Protein AF-A0A745E510-F1 (afdb_monomer)

Foldseek 3Di:
DQPQLCLCVVLLVDLCLLPPDPVNVVSLVVSLVVSCVSVDLDQQALVVQLVSQCVSCPPSDDPVSSNVSSSVSSVVSRVVSVVVNVVD

Mean predicted aligned error: 3.34 Å

Sequence (88 aa):
MISGLHHFDSWLSRSTWYTLHPDEEKLFYLALKKIIAENPGVLIHEQYVRYYILNKKVSTLADDTLKQAAKKYGKLAEDISDYVLNTQ

Radius of gyration: 12.34 Å; Cα contacts (8 Å, |Δi|>4): 80; chains: 1; bounding box: 30×22×31 Å

Secondary structure (DSSP, 8-state):
--S-GGGGHHHHTSTTTTS--HHHHHHHHHHHHHHHHHSTT----HHHHHHHHHHHSTTSS-HHHHHHHHHHHHHHHHHHHHHHHH--

Solvent-accessible surface area (backbone atoms only — not comparable to full-atom values): 4972 Å² total; per-residue (Å²): 132,86,58,57,68,70,50,43,50,69,40,60,68,42,93,59,46,78,49,92,48,70,70,38,53,51,42,47,50,58,22,48,53,54,25,48,69,68,35,74,97,53,76,46,53,30,65,63,49,20,52,49,44,52,69,75,46,65,88,75,54,60,67,67,61,46,53,51,42,22,51,52,56,7,46,52,46,22,57,52,35,46,52,55,64,74,72,109

Structure (mmCIF, N/CA/C/O backbone):
data_AF-A0A745E510-F1
#
_entry.id   AF-A0A745E510-F1
#
loop_
_atom_site.group_PDB
_atom_site.id
_atom_site.type_symbol
_atom_site.label_atom_id
_atom_site.label_alt_id
_atom_site.label_comp_id
_atom_site.label_asym_id
_atom_site.label_entity_id
_atom_site.label_seq_id
_atom_site.pdbx_PDB_ins_code
_atom_site.Cartn_x
_atom_site.Cartn_y
_atom_site.Cartn_z
_atom_site.occupancy
_atom_site.B_iso_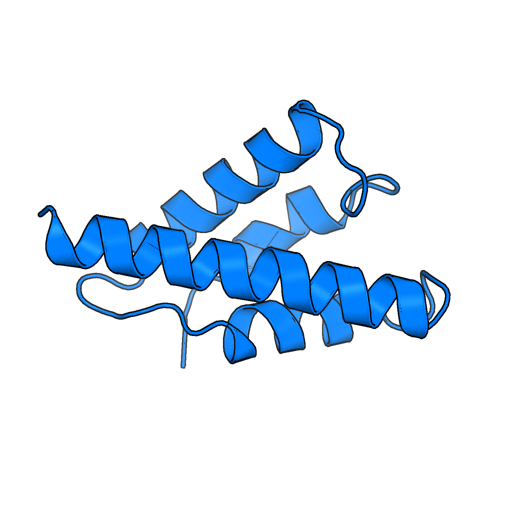or_equiv
_atom_site.auth_seq_id
_atom_site.auth_comp_id
_atom_site.auth_asym_id
_atom_site.auth_atom_id
_atom_site.pdbx_PDB_model_num
ATOM 1 N N . MET A 1 1 ? 0.284 -9.932 11.933 1.00 67.44 1 MET A N 1
ATOM 2 C CA . MET A 1 1 ? 0.440 -10.056 10.467 1.00 67.44 1 MET A CA 1
ATOM 3 C C . MET A 1 1 ? -0.707 -9.270 9.855 1.00 67.44 1 MET A C 1
ATOM 5 O O . MET A 1 1 ? -1.829 -9.513 10.271 1.00 67.44 1 MET A O 1
ATOM 9 N N . ILE A 1 2 ? -0.436 -8.282 8.998 1.00 89.81 2 ILE A N 1
ATOM 10 C CA . ILE A 1 2 ? -1.495 -7.476 8.367 1.00 89.81 2 ILE A CA 1
ATOM 11 C C . ILE A 1 2 ? -2.162 -8.309 7.273 1.00 89.81 2 ILE A C 1
ATOM 13 O O . ILE A 1 2 ? -1.478 -8.829 6.387 1.00 89.81 2 ILE A O 1
ATOM 17 N N . SER A 1 3 ? -3.482 -8.436 7.344 1.00 91.06 3 SER A N 1
ATOM 18 C CA . SER A 1 3 ? -4.289 -9.090 6.312 1.00 91.06 3 SER A CA 1
ATOM 19 C C . SER A 1 3 ? -4.578 -8.118 5.168 1.00 91.06 3 SER A C 1
ATOM 21 O O . SER A 1 3 ? -4.512 -6.904 5.347 1.00 91.06 3 SER A O 1
ATOM 23 N N . GLY A 1 4 ? -4.883 -8.632 3.977 1.00 94.25 4 GLY A N 1
ATOM 24 C CA . GLY A 1 4 ? -5.398 -7.785 2.896 1.00 94.25 4 GLY A CA 1
ATOM 25 C C . GLY A 1 4 ? -4.358 -7.065 2.032 1.00 94.25 4 GLY A C 1
ATOM 26 O O . GLY A 1 4 ? -4.743 -6.375 1.096 1.00 94.25 4 GLY A O 1
ATOM 27 N N . LEU A 1 5 ? -3.046 -7.240 2.251 1.00 96.19 5 LEU A N 1
ATOM 28 C CA . LEU A 1 5 ? -2.014 -6.554 1.440 1.00 96.19 5 LEU A CA 1
ATOM 29 C C . LEU A 1 5 ? -2.146 -6.809 -0.079 1.00 96.19 5 LEU A C 1
ATOM 31 O O . LEU A 1 5 ? -1.740 -5.971 -0.881 1.00 96.19 5 LEU A O 1
ATOM 35 N N . HIS A 1 6 ? -2.789 -7.911 -0.477 1.00 96.12 6 HIS A N 1
ATOM 36 C CA . HIS A 1 6 ? -3.144 -8.216 -1.867 1.00 96.12 6 HIS A CA 1
ATOM 37 C C . HIS A 1 6 ? -4.058 -7.177 -2.535 1.00 96.12 6 HIS A C 1
ATOM 39 O O . HIS A 1 6 ? -4.062 -7.087 -3.760 1.00 96.12 6 HIS A O 1
ATOM 45 N N . HIS A 1 7 ? -4.767 -6.326 -1.783 1.00 97.25 7 HIS A N 1
ATOM 46 C CA . HIS A 1 7 ? -5.509 -5.194 -2.356 1.00 97.25 7 HIS A CA 1
ATOM 47 C C . HIS A 1 7 ? -4.601 -4.213 -3.103 1.00 97.25 7 HIS A C 1
ATOM 49 O O . HIS A 1 7 ? -5.061 -3.543 -4.028 1.00 97.25 7 HIS A O 1
ATOM 55 N N . PHE A 1 8 ? -3.306 -4.166 -2.772 1.00 97.00 8 PHE A N 1
ATOM 56 C CA . PHE A 1 8 ? -2.330 -3.388 -3.530 1.00 97.00 8 PHE A CA 1
ATOM 57 C C . PHE A 1 8 ? -1.988 -3.991 -4.895 1.00 97.00 8 PHE A C 1
ATOM 59 O O . PHE A 1 8 ? -1.443 -3.270 -5.723 1.00 97.00 8 PHE A O 1
ATOM 66 N N . ASP A 1 9 ? -2.316 -5.254 -5.187 1.00 95.44 9 ASP A N 1
ATOM 67 C CA . ASP A 1 9 ? -1.885 -5.919 -6.426 1.00 95.44 9 ASP A CA 1
ATOM 68 C C . ASP A 1 9 ? -2.412 -5.220 -7.684 1.00 95.44 9 ASP A C 1
ATOM 70 O O . ASP A 1 9 ? -1.687 -5.105 -8.670 1.00 95.44 9 ASP A O 1
ATOM 74 N N . SER A 1 10 ? -3.637 -4.685 -7.649 1.00 92.44 10 SER A N 1
ATOM 75 C CA . SER A 1 10 ? -4.199 -3.940 -8.786 1.00 92.44 10 SER A CA 1
ATOM 76 C C . SER A 1 10 ? -3.459 -2.626 -9.039 1.00 92.44 10 SER A C 1
ATOM 78 O O . SER A 1 10 ? -3.127 -2.319 -10.182 1.00 92.44 10 SER A O 1
ATOM 80 N N . TRP A 1 11 ? -3.149 -1.872 -7.983 1.00 95.19 11 TRP A N 1
ATOM 81 C CA . TRP A 1 11 ? -2.342 -0.654 -8.084 1.00 95.19 11 TRP A CA 1
ATOM 82 C C . TRP A 1 11 ? -0.918 -0.979 -8.543 1.00 95.19 11 TRP A C 1
ATOM 84 O O . TRP A 1 11 ? -0.435 -0.418 -9.522 1.00 95.19 11 TRP A O 1
ATOM 94 N N . LEU A 1 12 ? -0.287 -1.971 -7.913 1.00 94.81 12 LEU A N 1
ATOM 95 C CA . LEU A 1 12 ? 1.049 -2.425 -8.265 1.00 94.81 12 LEU A CA 1
ATOM 96 C C . LEU A 1 12 ? 1.106 -2.972 -9.689 1.00 94.81 12 LEU A C 1
ATOM 98 O O . LEU A 1 12 ? 2.134 -2.821 -10.321 1.00 94.81 12 LEU A O 1
ATOM 102 N N . SER A 1 13 ? 0.055 -3.563 -10.256 1.00 92.88 13 SER A N 1
ATOM 103 C CA . SER A 1 13 ? 0.097 -4.076 -11.636 1.00 92.88 13 SER A CA 1
ATOM 104 C C . SER A 1 13 ? 0.402 -3.003 -12.694 1.00 92.88 13 SER A C 1
ATOM 106 O O . SER A 1 13 ? 0.913 -3.327 -13.766 1.00 92.88 13 SER A O 1
ATOM 108 N N . ARG A 1 14 ? 0.157 -1.724 -12.386 1.00 90.88 14 ARG A N 1
ATOM 109 C CA . ARG A 1 14 ? 0.397 -0.599 -13.295 1.00 90.88 14 ARG A CA 1
ATOM 110 C C . ARG A 1 14 ? 1.892 -0.338 -13.438 1.00 90.88 14 ARG A C 1
ATOM 112 O O . ARG A 1 14 ? 2.630 -0.381 -12.461 1.00 90.88 14 ARG A O 1
ATOM 119 N N . SER A 1 15 ? 2.362 -0.024 -14.643 1.00 89.56 15 SER A N 1
ATOM 120 C CA . SER A 1 15 ? 3.773 0.327 -14.875 1.00 89.56 15 SER A CA 1
ATOM 121 C C . SER A 1 15 ? 4.165 1.648 -14.211 1.00 89.56 15 SER A C 1
ATOM 123 O O . SER A 1 15 ? 5.327 1.843 -13.888 1.00 89.56 15 SER A O 1
ATOM 125 N N . THR A 1 16 ? 3.197 2.526 -13.954 1.00 90.94 16 THR A N 1
ATOM 126 C CA . THR A 1 16 ? 3.374 3.872 -13.398 1.00 90.94 16 THR A CA 1
ATOM 127 C C . THR A 1 16 ? 3.077 3.972 -11.902 1.00 90.94 16 THR A C 1
ATOM 129 O O . THR A 1 16 ? 3.091 5.074 -11.367 1.00 90.94 16 THR A O 1
ATOM 132 N N . TRP A 1 17 ? 2.861 2.859 -11.194 1.00 92.94 17 TRP A N 1
ATOM 133 C CA . TRP A 1 17 ? 2.455 2.827 -9.775 1.00 92.94 17 TRP A CA 1
ATOM 134 C C . TRP A 1 17 ? 3.329 3.681 -8.830 1.00 92.94 17 TRP A C 1
ATOM 136 O O . TRP A 1 17 ? 2.851 4.226 -7.836 1.00 92.94 17 TRP A O 1
ATOM 146 N N . TYR A 1 18 ? 4.622 3.804 -9.143 1.00 90.06 18 TYR A N 1
ATOM 147 C CA . TYR A 1 18 ? 5.616 4.532 -8.349 1.00 90.06 18 TYR A CA 1
ATOM 148 C C . TYR A 1 18 ? 5.713 6.025 -8.699 1.00 90.06 18 TYR A C 1
ATOM 150 O O . TYR A 1 18 ? 6.462 6.762 -8.057 1.00 90.06 18 TYR A O 1
ATOM 158 N N . THR A 1 19 ? 4.990 6.473 -9.724 1.00 86.94 19 THR A N 1
ATOM 159 C CA . THR A 1 19 ? 4.965 7.873 -10.159 1.00 86.94 19 THR A CA 1
ATOM 160 C C . THR A 1 19 ? 4.026 8.708 -9.285 1.00 86.94 19 THR A C 1
ATOM 162 O O . THR A 1 19 ? 3.218 8.178 -8.527 1.00 86.94 19 THR A O 1
ATOM 165 N N . LEU A 1 20 ? 4.127 10.034 -9.400 1.00 77.94 20 LEU A N 1
ATOM 166 C CA . LEU A 1 20 ? 3.273 11.002 -8.698 1.00 77.94 20 LEU A CA 1
ATOM 167 C C . LEU A 1 20 ? 1.972 11.310 -9.460 1.00 77.94 20 LEU A C 1
ATOM 169 O O . LEU A 1 20 ? 1.397 12.385 -9.303 1.00 77.94 20 LEU A O 1
ATOM 173 N N . HIS A 1 21 ? 1.518 10.408 -10.333 1.00 84.25 21 HIS A N 1
ATOM 174 C CA . HIS A 1 21 ? 0.269 10.623 -11.051 1.00 84.25 21 HIS A CA 1
ATOM 175 C C . HIS A 1 21 ? -0.929 10.513 -10.087 1.00 84.25 21 HIS A C 1
ATOM 177 O O . HIS A 1 21 ? -1.035 9.510 -9.378 1.00 84.25 21 HIS A O 1
ATOM 183 N N . PRO A 1 22 ? -1.869 11.483 -10.086 1.00 86.81 22 PRO A N 1
ATOM 184 C CA . PRO A 1 22 ? -3.024 11.476 -9.178 1.00 86.81 22 PRO A CA 1
ATOM 185 C C . PRO A 1 22 ? -3.864 10.191 -9.231 1.00 86.81 22 PRO A C 1
ATOM 187 O O . PRO A 1 22 ? -4.399 9.747 -8.215 1.00 86.81 22 PRO A O 1
ATOM 190 N N . ASP A 1 23 ? -3.949 9.558 -10.403 1.00 89.19 23 ASP A N 1
ATOM 191 C CA . ASP A 1 23 ? -4.663 8.290 -10.579 1.00 89.19 23 ASP A CA 1
ATOM 192 C C . ASP A 1 23 ? -4.013 7.130 -9.811 1.00 89.19 23 ASP A C 1
ATOM 194 O O . ASP A 1 23 ? -4.714 6.247 -9.314 1.00 89.19 23 ASP A O 1
ATOM 198 N N . GLU A 1 24 ? -2.684 7.129 -9.692 1.00 89.50 24 GLU A N 1
ATOM 199 C CA . GLU A 1 24 ? -1.940 6.107 -8.950 1.00 89.50 24 GLU A CA 1
ATOM 200 C C . GLU A 1 24 ? -2.147 6.275 -7.449 1.00 89.50 24 GLU A C 1
ATOM 202 O O . GLU A 1 24 ? -2.431 5.300 -6.753 1.00 89.50 24 GLU A O 1
ATOM 207 N N . GLU A 1 25 ? -2.091 7.515 -6.957 1.00 90.25 25 GLU A N 1
ATOM 208 C CA . GLU A 1 25 ? -2.361 7.813 -5.550 1.00 90.25 25 GLU A CA 1
ATOM 209 C C . GLU A 1 25 ? -3.793 7.427 -5.171 1.00 90.25 25 GLU A C 1
ATOM 211 O O . GLU A 1 25 ? -4.013 6.777 -4.149 1.00 90.25 25 GLU A O 1
ATOM 216 N N . LYS A 1 26 ? -4.773 7.718 -6.035 1.00 93.12 26 LYS A N 1
ATOM 217 C CA . LYS A 1 26 ? -6.163 7.299 -5.823 1.00 93.12 26 LYS A CA 1
ATOM 218 C C . LYS A 1 26 ? -6.292 5.780 -5.684 1.00 93.12 26 LYS A C 1
ATOM 220 O O . LYS A 1 26 ? -7.007 5.311 -4.798 1.00 93.12 26 LYS A O 1
ATOM 225 N N . LEU A 1 27 ? -5.627 5.005 -6.541 1.00 95.00 27 LEU A N 1
ATOM 226 C CA . LEU A 1 27 ? -5.663 3.541 -6.469 1.00 95.00 27 LEU A CA 1
ATOM 227 C C . LEU A 1 27 ? -4.982 3.008 -5.208 1.00 95.00 27 LEU A C 1
ATOM 229 O O . LEU A 1 27 ? -5.525 2.106 -4.567 1.00 95.00 27 LEU A O 1
ATOM 233 N N . PHE A 1 28 ? -3.852 3.598 -4.823 1.00 95.94 28 PHE A N 1
ATOM 234 C CA . PHE A 1 28 ? -3.193 3.304 -3.556 1.00 95.94 28 PHE A CA 1
ATOM 235 C C . PHE A 1 28 ? -4.134 3.543 -2.364 1.00 95.94 28 PHE A C 1
ATOM 237 O O . PHE A 1 28 ? -4.325 2.640 -1.551 1.00 95.94 28 PHE A O 1
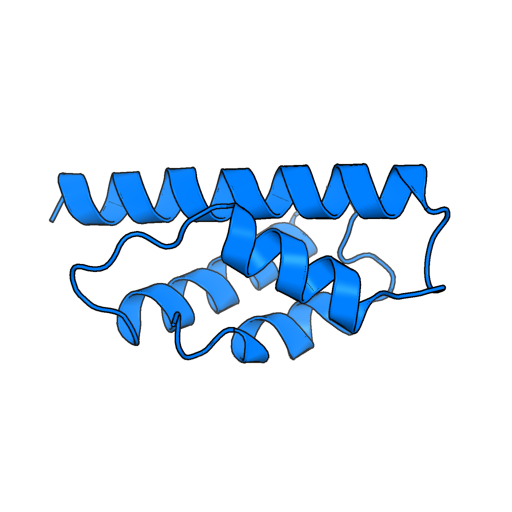ATOM 244 N N . TYR A 1 29 ? -4.794 4.705 -2.286 1.00 95.31 29 TYR A N 1
ATOM 245 C CA . TYR A 1 29 ? -5.714 5.023 -1.185 1.00 95.31 29 TYR A CA 1
ATOM 246 C C . TYR A 1 29 ? -6.931 4.096 -1.140 1.00 95.31 29 TYR A C 1
ATOM 248 O O . TYR A 1 29 ? -7.352 3.678 -0.062 1.00 95.31 29 TYR A O 1
ATOM 256 N N . LEU A 1 30 ? -7.493 3.736 -2.298 1.00 96.38 30 LEU A N 1
ATOM 257 C CA . LEU A 1 30 ? -8.607 2.787 -2.367 1.00 96.38 30 LEU A CA 1
ATOM 258 C C . LEU A 1 30 ? -8.204 1.397 -1.862 1.00 96.38 30 LEU A C 1
ATOM 260 O O . LEU A 1 30 ? -8.991 0.758 -1.163 1.00 96.38 30 LEU A O 1
ATOM 264 N N . ALA A 1 31 ? -6.995 0.937 -2.190 1.00 97.25 31 ALA A N 1
ATOM 265 C CA . ALA A 1 31 ? -6.454 -0.313 -1.669 1.00 97.25 31 ALA A CA 1
ATOM 266 C C . ALA A 1 31 ? -6.213 -0.230 -0.155 1.00 97.25 31 ALA A C 1
ATOM 268 O O . ALA A 1 31 ? -6.681 -1.091 0.589 1.00 97.25 31 ALA A O 1
ATOM 269 N N . LEU A 1 32 ? -5.566 0.842 0.313 1.00 97.00 32 LEU A N 1
ATOM 270 C CA . LEU A 1 32 ? -5.274 1.055 1.729 1.00 97.00 32 LEU A CA 1
ATOM 271 C C . LEU A 1 32 ? -6.547 1.103 2.580 1.00 97.00 32 LEU A C 1
ATOM 273 O O . LEU A 1 32 ? -6.601 0.478 3.634 1.00 97.00 32 LEU A O 1
ATOM 277 N N . LYS A 1 33 ? -7.604 1.764 2.098 1.00 96.31 33 LYS A N 1
ATOM 278 C CA . LYS A 1 33 ? -8.903 1.802 2.782 1.00 96.31 33 LYS A CA 1
ATOM 279 C C . LYS A 1 33 ? -9.467 0.400 3.039 1.00 96.31 33 LYS A C 1
ATOM 281 O O . LYS A 1 33 ? -10.016 0.1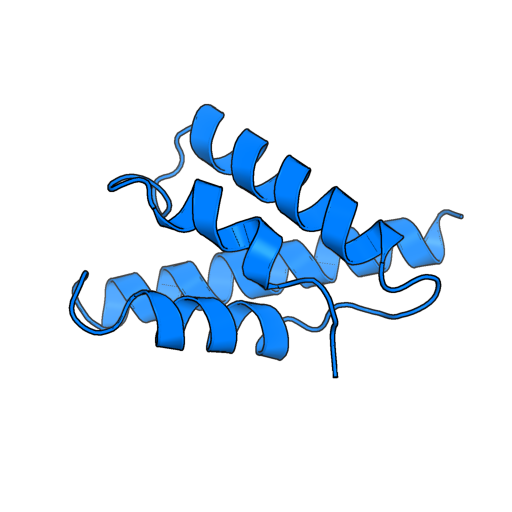60 4.110 1.00 96.31 33 LYS A O 1
ATOM 286 N N . LYS A 1 34 ? -9.335 -0.523 2.079 1.00 97.19 34 LYS A N 1
ATOM 287 C CA . LYS A 1 34 ? -9.772 -1.920 2.253 1.00 97.19 34 LYS A CA 1
ATOM 288 C C . LYS A 1 34 ? -8.921 -2.646 3.289 1.00 97.19 34 LYS A C 1
ATOM 290 O O . LYS A 1 34 ? -9.467 -3.337 4.136 1.00 97.19 34 LYS A O 1
ATOM 295 N N . ILE A 1 35 ? -7.606 -2.430 3.263 1.00 96.94 35 ILE A N 1
ATOM 296 C CA . ILE A 1 35 ? -6.680 -3.020 4.239 1.00 96.94 35 ILE A CA 1
ATOM 297 C C . ILE A 1 35 ? -7.018 -2.536 5.653 1.00 96.94 35 ILE A C 1
ATOM 299 O O . ILE A 1 35 ? -7.122 -3.356 6.556 1.00 96.94 35 ILE A O 1
ATOM 303 N N . ILE A 1 36 ? -7.259 -1.237 5.851 1.00 95.62 36 ILE A N 1
ATOM 304 C CA . ILE A 1 36 ? -7.671 -0.693 7.156 1.00 95.62 36 ILE A CA 1
ATOM 305 C C . ILE A 1 36 ? -8.988 -1.331 7.618 1.00 95.62 36 I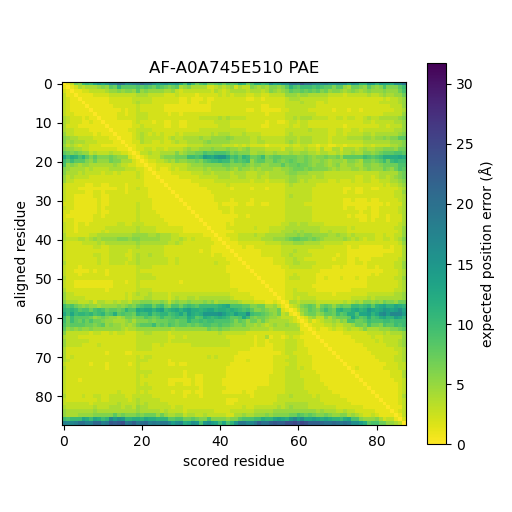LE A C 1
ATOM 307 O O . ILE A 1 36 ? -9.093 -1.763 8.762 1.00 95.62 36 ILE A O 1
ATOM 311 N N . ALA A 1 37 ? -9.977 -1.450 6.727 1.00 95.00 37 ALA A N 1
ATOM 312 C CA . ALA A 1 37 ? -11.260 -2.072 7.058 1.00 95.00 37 ALA A CA 1
ATOM 313 C C . ALA A 1 37 ? -11.133 -3.557 7.459 1.00 95.00 37 ALA A C 1
ATOM 315 O O . ALA A 1 37 ? -11.904 -4.034 8.286 1.00 95.00 37 ALA A O 1
ATOM 316 N N . GLU A 1 38 ? -10.159 -4.280 6.902 1.00 96.06 38 GLU A N 1
ATOM 317 C CA . GLU A 1 38 ? -9.867 -5.680 7.243 1.00 96.06 38 GLU A CA 1
ATOM 318 C C . GLU A 1 38 ? -9.010 -5.849 8.507 1.00 96.06 38 GLU A C 1
ATOM 320 O O . GLU A 1 38 ? -8.898 -6.959 9.025 1.00 96.06 38 GLU A O 1
ATOM 325 N N . ASN A 1 39 ? -8.407 -4.772 9.016 1.00 95.12 39 ASN A N 1
ATOM 326 C CA . ASN A 1 39 ? -7.558 -4.785 10.208 1.00 95.12 39 ASN A CA 1
ATOM 327 C C . ASN A 1 39 ? -8.045 -3.720 11.219 1.00 95.12 39 ASN A C 1
ATOM 329 O O . ASN A 1 39 ? -7.320 -2.765 11.509 1.00 95.12 39 ASN A O 1
ATOM 333 N N . PRO A 1 40 ? -9.278 -3.844 11.749 1.00 92.94 40 PRO A N 1
ATOM 334 C CA . PRO A 1 40 ? -9.865 -2.829 12.620 1.00 92.94 40 PRO A CA 1
ATOM 335 C C . PRO A 1 40 ? -9.058 -2.663 13.912 1.00 92.94 40 PRO A C 1
ATOM 337 O O . PRO A 1 40 ? -8.700 -3.647 14.559 1.00 92.94 40 PRO A O 1
ATOM 340 N N . GLY A 1 41 ? -8.785 -1.413 14.298 1.00 92.25 41 GLY A N 1
ATOM 341 C CA . GLY A 1 41 ? -8.034 -1.095 15.518 1.00 92.25 41 GLY A CA 1
ATOM 342 C C . GLY A 1 41 ? -6.538 -1.435 15.461 1.00 92.25 41 GLY A C 1
ATOM 343 O O . GLY A 1 41 ? -5.870 -1.403 16.491 1.00 92.25 41 GLY A O 1
ATOM 344 N N . VAL A 1 42 ? -6.001 -1.783 14.286 1.00 94.38 42 VAL A N 1
ATOM 345 C CA . VAL A 1 42 ? -4.598 -2.180 14.111 1.00 94.38 42 VAL A CA 1
ATOM 346 C C . VAL A 1 42 ? -3.858 -1.154 13.258 1.00 94.38 42 VAL A C 1
ATOM 348 O O . VAL A 1 42 ? -4.289 -0.825 12.155 1.00 94.38 42 VAL A O 1
ATOM 351 N N . LEU A 1 43 ? -2.702 -0.697 13.744 1.00 95.31 43 LEU A N 1
ATOM 352 C CA . LEU A 1 43 ? -1.806 0.179 12.989 1.00 95.31 43 LEU A CA 1
ATOM 353 C C . LEU A 1 43 ? -1.101 -0.591 11.864 1.00 95.31 43 LEU A C 1
ATOM 355 O O . LEU A 1 43 ? -0.414 -1.593 12.095 1.00 95.31 43 LEU A O 1
ATOM 359 N N . ILE A 1 44 ? -1.237 -0.102 10.632 1.00 96.50 44 ILE A N 1
ATOM 360 C CA . ILE A 1 44 ? -0.527 -0.636 9.468 1.00 96.50 44 ILE A CA 1
ATOM 361 C C . ILE A 1 44 ? 0.877 -0.032 9.425 1.00 96.50 44 ILE A C 1
ATOM 363 O O . ILE A 1 44 ? 1.094 1.018 8.832 1.00 96.50 44 ILE A O 1
ATOM 367 N N . HIS A 1 45 ? 1.843 -0.719 10.031 1.00 96.50 45 HIS A N 1
ATOM 368 C CA . HIS A 1 45 ? 3.224 -0.239 10.042 1.00 96.50 45 HIS A CA 1
ATOM 369 C C . HIS A 1 45 ? 3.875 -0.165 8.650 1.00 96.50 45 HIS A C 1
ATOM 371 O O . HIS A 1 45 ? 3.682 -1.068 7.823 1.00 96.50 45 HIS A O 1
ATOM 377 N N . GLU A 1 46 ? 4.756 0.828 8.447 1.00 96.88 46 GLU A N 1
ATOM 378 C CA . GLU A 1 46 ? 5.515 1.081 7.208 1.00 96.88 46 GLU A CA 1
ATOM 379 C C . GLU A 1 46 ? 6.133 -0.210 6.672 1.00 96.88 46 GLU A C 1
ATOM 381 O O . GLU A 1 46 ? 6.040 -0.519 5.481 1.00 96.88 46 GLU A O 1
ATOM 386 N N . GLN A 1 47 ? 6.764 -0.975 7.566 1.00 96.69 47 GLN A N 1
ATOM 387 C CA . GLN A 1 47 ? 7.513 -2.176 7.221 1.00 96.69 47 GLN A CA 1
ATOM 388 C C . GLN A 1 47 ? 6.668 -3.203 6.457 1.00 96.69 47 GLN A C 1
ATOM 390 O O . GLN A 1 47 ? 7.170 -3.822 5.520 1.00 96.69 47 GLN A O 1
ATOM 395 N N . TYR A 1 48 ? 5.383 -3.360 6.793 1.00 96.19 48 TYR A N 1
ATOM 396 C CA . TYR A 1 48 ? 4.528 -4.359 6.152 1.00 96.19 48 TYR A CA 1
ATOM 397 C C . TYR A 1 48 ? 4.286 -4.020 4.685 1.00 96.19 48 TYR A C 1
ATOM 399 O O . TYR A 1 48 ? 4.449 -4.871 3.812 1.00 96.19 48 TYR A O 1
ATOM 407 N N . VAL A 1 49 ? 3.957 -2.761 4.409 1.00 96.25 49 VAL A N 1
ATOM 408 C CA . VAL A 1 49 ? 3.696 -2.276 3.052 1.00 96.25 49 VAL A CA 1
ATOM 409 C C . VAL A 1 49 ? 4.994 -2.194 2.256 1.00 96.25 49 VAL A C 1
ATOM 411 O O . VAL A 1 49 ? 5.049 -2.650 1.114 1.00 96.25 49 VAL A O 1
ATOM 414 N N . ARG A 1 50 ? 6.074 -1.701 2.871 1.00 96.19 50 ARG A N 1
ATOM 415 C CA . ARG A 1 50 ? 7.395 -1.631 2.243 1.00 96.19 50 ARG A CA 1
ATOM 416 C C . ARG A 1 50 ? 7.869 -3.007 1.782 1.00 96.19 50 ARG A C 1
ATOM 418 O O . ARG A 1 50 ? 8.218 -3.159 0.614 1.00 96.19 50 ARG A O 1
ATOM 425 N N . TYR A 1 51 ? 7.869 -4.014 2.658 1.00 95.69 51 TYR A N 1
ATOM 426 C CA . TYR A 1 51 ? 8.293 -5.366 2.282 1.00 95.69 51 TYR A CA 1
ATOM 427 C C . TYR A 1 51 ? 7.376 -5.987 1.230 1.00 95.69 51 TYR A C 1
ATOM 429 O O . TYR A 1 51 ? 7.862 -6.659 0.321 1.00 95.69 51 TYR A O 1
ATOM 437 N N . TYR A 1 52 ? 6.072 -5.718 1.299 1.00 96.38 52 TYR A N 1
ATOM 438 C CA . TYR A 1 52 ? 5.127 -6.191 0.293 1.00 96.38 52 TYR A CA 1
ATOM 439 C C . TYR A 1 52 ? 5.457 -5.665 -1.109 1.00 96.38 52 TYR A C 1
ATOM 441 O O . TYR A 1 52 ? 5.556 -6.445 -2.058 1.00 96.38 52 TYR A O 1
ATOM 449 N N . ILE A 1 53 ? 5.697 -4.356 -1.231 1.00 95.25 53 ILE A N 1
ATOM 450 C CA . ILE A 1 53 ? 6.082 -3.711 -2.492 1.00 95.25 53 ILE A CA 1
ATOM 451 C C . ILE A 1 53 ? 7.397 -4.294 -3.012 1.00 95.25 53 ILE A C 1
ATOM 453 O O 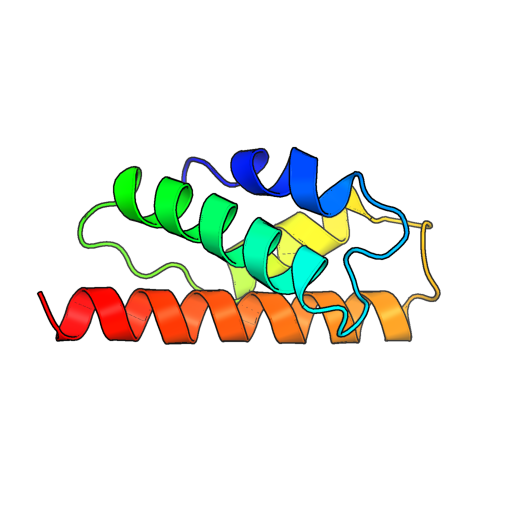. ILE A 1 53 ? 7.464 -4.698 -4.173 1.00 95.25 53 ILE A O 1
ATOM 457 N N . LEU A 1 54 ? 8.423 -4.376 -2.157 1.00 94.38 54 LEU A N 1
ATOM 458 C CA . LEU A 1 54 ? 9.731 -4.918 -2.535 1.00 94.38 54 LEU A CA 1
ATOM 459 C C . LEU A 1 54 ? 9.608 -6.344 -3.086 1.00 94.38 54 LEU A C 1
ATOM 461 O O . LEU A 1 54 ? 10.172 -6.627 -4.138 1.00 94.38 54 LEU A O 1
ATOM 465 N N . ASN A 1 55 ? 8.810 -7.202 -2.444 1.00 93.12 55 ASN A N 1
ATOM 466 C CA . ASN A 1 55 ? 8.600 -8.585 -2.877 1.00 93.12 55 ASN A CA 1
ATOM 467 C C . ASN A 1 55 ? 7.812 -8.692 -4.193 1.00 93.12 55 ASN A C 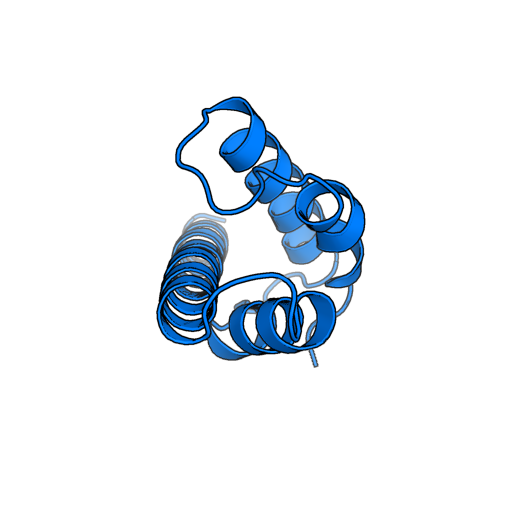1
ATOM 469 O O . ASN A 1 55 ? 8.086 -9.571 -5.005 1.00 93.12 55 ASN A O 1
ATOM 473 N N . LYS A 1 56 ? 6.836 -7.809 -4.432 1.00 93.25 56 LYS A N 1
ATOM 474 C CA . LYS A 1 56 ? 6.007 -7.824 -5.652 1.00 93.25 56 LYS A CA 1
ATOM 475 C C . LYS A 1 56 ? 6.685 -7.194 -6.866 1.00 93.25 56 LYS A C 1
ATOM 477 O O . LYS A 1 56 ? 6.263 -7.445 -7.993 1.00 93.25 56 LYS A O 1
ATOM 482 N N . LYS A 1 57 ? 7.691 -6.346 -6.648 1.00 89.38 57 LYS A N 1
ATOM 483 C CA . LYS A 1 57 ? 8.323 -5.519 -7.688 1.00 89.38 57 LYS A CA 1
ATOM 484 C C . LYS A 1 57 ? 9.805 -5.786 -7.894 1.00 89.38 57 LYS A C 1
ATOM 486 O O . LYS A 1 57 ? 10.466 -5.001 -8.579 1.00 89.38 57 LYS A O 1
ATOM 491 N N . VAL A 1 58 ? 10.303 -6.909 -7.379 1.00 80.19 58 VAL A N 1
ATOM 492 C CA . VAL A 1 58 ? 11.669 -7.384 -7.625 1.00 80.19 58 VAL A CA 1
ATOM 493 C C . VAL A 1 58 ? 11.994 -7.293 -9.120 1.00 80.19 58 VAL A C 1
ATOM 495 O O . VAL A 1 58 ? 11.201 -7.706 -9.963 1.00 80.19 58 VAL A O 1
ATOM 498 N N . SER A 1 59 ? 13.146 -6.700 -9.439 1.00 77.81 59 SER A N 1
ATOM 499 C CA . SER A 1 59 ? 13.683 -6.573 -10.804 1.00 77.81 59 SER A CA 1
ATOM 500 C C . SER A 1 59 ? 12.857 -5.744 -11.800 1.00 77.81 59 SER A C 1
ATOM 502 O O . SER A 1 59 ? 13.196 -5.717 -12.979 1.00 77.81 59 SER A O 1
ATOM 504 N N . THR A 1 60 ? 11.804 -5.042 -11.365 1.00 78.50 60 THR A N 1
ATOM 505 C CA . THR A 1 60 ? 10.989 -4.195 -12.266 1.00 78.50 60 THR A CA 1
ATOM 506 C C . THR A 1 60 ? 11.486 -2.755 -12.385 1.00 78.50 60 THR A C 1
ATOM 508 O O . THR A 1 60 ? 11.105 -2.047 -13.313 1.00 78.50 60 THR A O 1
ATOM 511 N N . LEU A 1 61 ? 12.331 -2.316 -11.452 1.00 81.31 61 LEU A N 1
ATOM 512 C CA . LEU A 1 61 ? 12.900 -0.972 -11.376 1.00 81.31 61 LEU A CA 1
ATOM 513 C C . LEU A 1 61 ? 14.363 -1.056 -10.940 1.00 81.31 61 LEU A C 1
ATOM 515 O O . LEU A 1 61 ? 14.788 -2.062 -10.367 1.00 81.31 61 LEU A O 1
ATOM 519 N N . ALA A 1 62 ? 15.109 0.031 -11.154 1.00 86.50 62 ALA A N 1
ATOM 520 C CA . ALA A 1 62 ? 16.396 0.217 -10.496 1.00 86.50 62 ALA A CA 1
ATOM 521 C C . ALA A 1 62 ? 16.218 0.127 -8.969 1.00 86.50 62 ALA A C 1
ATOM 523 O O . ALA A 1 62 ? 15.258 0.673 -8.417 1.00 86.50 62 ALA A O 1
ATOM 524 N N . ASP A 1 63 ? 17.139 -0.566 -8.298 1.00 84.25 63 ASP A N 1
ATOM 525 C CA . ASP A 1 63 ? 17.022 -0.937 -6.883 1.00 84.25 63 ASP A CA 1
ATOM 526 C C . ASP A 1 63 ? 16.814 0.280 -5.962 1.00 84.25 63 ASP A C 1
ATOM 528 O O . ASP A 1 63 ? 15.932 0.267 -5.102 1.00 84.25 63 ASP A O 1
ATOM 532 N N . ASP A 1 64 ? 17.526 1.383 -6.211 1.00 89.56 64 ASP A N 1
ATOM 533 C CA . ASP A 1 64 ? 17.359 2.629 -5.454 1.00 89.56 64 ASP A CA 1
ATOM 534 C C . ASP A 1 64 ? 15.974 3.257 -5.649 1.00 89.56 64 ASP A C 1
ATOM 536 O O . ASP A 1 64 ? 15.330 3.657 -4.676 1.00 89.56 64 ASP A O 1
ATOM 540 N N . THR A 1 65 ? 15.471 3.302 -6.886 1.00 90.44 65 THR A N 1
ATOM 541 C CA . THR A 1 65 ? 14.128 3.819 -7.189 1.00 90.44 65 THR A CA 1
ATOM 542 C C . THR A 1 65 ? 13.055 2.972 -6.513 1.00 90.44 65 THR A C 1
ATOM 544 O O . THR A 1 65 ? 12.132 3.509 -5.900 1.00 90.44 65 THR A O 1
ATOM 547 N N . LEU A 1 66 ? 13.196 1.645 -6.567 1.00 92.81 66 LEU A N 1
ATOM 548 C CA . LEU A 1 66 ? 12.273 0.717 -5.924 1.00 92.81 66 LEU A CA 1
ATOM 549 C C . LEU A 1 66 ? 12.268 0.894 -4.401 1.00 92.81 66 LEU A C 1
ATOM 551 O O . LEU A 1 66 ? 11.201 1.003 -3.795 1.00 92.81 66 LEU A O 1
ATOM 555 N N . LYS A 1 67 ? 13.447 0.961 -3.775 1.00 93.44 67 LYS A N 1
ATOM 556 C CA . LYS A 1 67 ? 13.592 1.153 -2.326 1.00 93.44 67 LYS A CA 1
ATOM 557 C C . LYS A 1 67 ? 13.006 2.484 -1.865 1.00 93.44 67 LYS A C 1
ATOM 559 O O . LYS A 1 67 ? 12.321 2.513 -0.841 1.00 93.44 67 LYS A O 1
ATOM 564 N N . GLN A 1 68 ? 13.234 3.565 -2.613 1.00 93.88 68 GLN A N 1
ATOM 565 C CA . GLN A 1 68 ? 12.659 4.877 -2.312 1.00 93.88 68 GLN A CA 1
ATOM 566 C C . GLN A 1 68 ? 11.131 4.870 -2.435 1.00 93.88 68 GLN A C 1
ATOM 568 O O . GLN A 1 68 ? 10.449 5.332 -1.520 1.00 93.88 68 GLN A O 1
ATOM 573 N N . ALA A 1 69 ? 10.584 4.292 -3.509 1.00 93.81 69 ALA A N 1
ATOM 574 C CA . ALA A 1 69 ? 9.139 4.182 -3.699 1.00 93.81 69 ALA A CA 1
ATOM 575 C C . ALA A 1 69 ? 8.483 3.331 -2.599 1.00 93.81 69 ALA A C 1
ATOM 577 O O . ALA A 1 69 ? 7.497 3.752 -1.995 1.00 93.81 69 ALA A O 1
ATOM 578 N N . ALA A 1 70 ? 9.062 2.171 -2.275 1.00 95.25 70 ALA A N 1
ATOM 579 C CA . ALA A 1 70 ? 8.557 1.294 -1.223 1.00 95.25 70 ALA A CA 1
ATOM 580 C C . ALA A 1 70 ? 8.569 1.974 0.156 1.00 95.25 70 ALA A C 1
ATOM 582 O O . ALA A 1 70 ? 7.609 1.837 0.911 1.00 95.25 70 ALA A O 1
ATOM 583 N N . LYS A 1 71 ? 9.620 2.745 0.470 1.00 96.31 71 LYS A N 1
ATOM 584 C CA . LYS A 1 71 ? 9.692 3.548 1.700 1.00 96.31 71 LYS A CA 1
ATOM 585 C C . LYS A 1 71 ? 8.621 4.640 1.728 1.00 96.31 71 LYS A C 1
ATOM 587 O O . LYS A 1 71 ? 7.925 4.776 2.729 1.00 96.31 71 LYS A O 1
ATOM 592 N N . LYS A 1 72 ? 8.458 5.392 0.631 1.00 95.19 72 LYS A N 1
ATOM 593 C CA . LYS A 1 72 ? 7.447 6.457 0.514 1.00 95.19 72 LYS A CA 1
ATOM 594 C C . LYS A 1 72 ? 6.046 5.918 0.805 1.00 95.19 72 LYS A C 1
ATOM 596 O O . LYS A 1 72 ? 5.361 6.439 1.679 1.00 95.19 72 LYS A O 1
ATOM 601 N N . TYR A 1 73 ? 5.626 4.888 0.074 1.00 95.94 73 TYR A N 1
ATOM 602 C CA . TYR A 1 73 ? 4.274 4.343 0.205 1.00 95.94 73 TYR A CA 1
ATOM 603 C C . TYR A 1 73 ? 4.067 3.578 1.510 1.00 95.94 73 TYR A C 1
ATOM 605 O O . TYR A 1 73 ? 2.960 3.589 2.040 1.00 95.94 73 TYR A O 1
ATOM 613 N N . GLY A 1 74 ? 5.121 2.969 2.059 1.00 96.88 74 GLY A N 1
ATOM 614 C CA . GLY A 1 74 ? 5.065 2.392 3.395 1.00 96.88 74 GLY A CA 1
ATOM 615 C C . GLY A 1 74 ? 4.776 3.448 4.458 1.00 96.88 74 GLY A C 1
ATOM 616 O O . GLY A 1 74 ? 3.834 3.285 5.227 1.00 96.88 74 GLY A O 1
ATOM 617 N N . LYS A 1 75 ? 5.521 4.558 4.454 1.00 97.25 75 LYS A N 1
ATOM 618 C CA . LYS A 1 75 ? 5.305 5.645 5.411 1.00 97.25 75 LYS A CA 1
ATOM 619 C C . LYS A 1 75 ? 3.917 6.265 5.259 1.00 97.25 75 LYS A C 1
ATOM 621 O O . LYS A 1 75 ? 3.215 6.443 6.241 1.00 97.25 75 LYS A O 1
ATOM 626 N N . LEU A 1 76 ? 3.493 6.514 4.020 1.00 96.19 76 LEU A N 1
ATOM 627 C CA . LEU A 1 76 ? 2.167 7.061 3.739 1.00 96.19 76 LEU A CA 1
ATOM 628 C C . LEU A 1 76 ? 1.038 6.152 4.253 1.00 96.19 76 LEU A C 1
ATOM 630 O O . LEU A 1 76 ? 0.025 6.648 4.738 1.00 96.19 76 LEU A O 1
ATOM 634 N N . ALA A 1 77 ? 1.201 4.829 4.156 1.00 96.94 77 ALA A N 1
ATOM 635 C CA . ALA A 1 77 ? 0.230 3.886 4.700 1.00 96.94 77 ALA A CA 1
ATOM 636 C C . ALA A 1 77 ? 0.150 3.950 6.231 1.00 96.94 77 ALA A C 1
ATOM 638 O O . ALA A 1 77 ? -0.955 3.914 6.771 1.00 96.94 77 ALA A O 1
ATOM 639 N N . GLU A 1 78 ? 1.297 4.066 6.906 1.00 97.62 78 GLU A N 1
ATOM 640 C CA . GLU A 1 78 ? 1.362 4.206 8.363 1.00 97.62 78 GLU A CA 1
ATOM 641 C C . GLU A 1 78 ? 0.729 5.522 8.819 1.00 97.62 78 GLU A C 1
ATOM 643 O O . GLU A 1 78 ? -0.179 5.484 9.642 1.00 97.62 78 GLU A O 1
ATOM 648 N N . ASP A 1 79 ? 1.109 6.651 8.212 1.00 97.31 79 ASP A N 1
ATOM 649 C CA . ASP A 1 79 ? 0.582 7.982 8.543 1.00 97.31 79 ASP A CA 1
ATOM 650 C C . ASP A 1 79 ? -0.958 8.031 8.413 1.00 97.31 79 ASP A C 1
ATOM 652 O O . ASP A 1 79 ? -1.658 8.559 9.276 1.00 97.31 79 ASP A O 1
ATOM 656 N N . ILE A 1 80 ? -1.513 7.442 7.345 1.00 95.94 80 ILE A N 1
ATOM 657 C CA . ILE A 1 80 ? -2.970 7.384 7.132 1.00 95.94 80 ILE A CA 1
ATOM 658 C C . ILE A 1 80 ? -3.637 6.430 8.120 1.00 95.94 80 ILE A C 1
ATOM 660 O O . ILE A 1 80 ? -4.708 6.738 8.642 1.00 95.94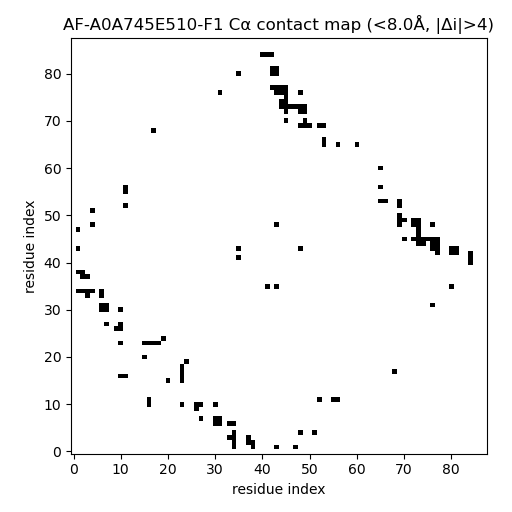 80 ILE A O 1
ATOM 664 N N . SER A 1 81 ? -3.039 5.263 8.362 1.00 95.44 81 SER A N 1
ATOM 665 C CA . SER A 1 81 ? -3.576 4.296 9.316 1.00 95.44 81 SER A CA 1
ATOM 666 C C . SER A 1 81 ? -3.613 4.881 10.725 1.00 95.44 81 SER A C 1
ATOM 668 O O . SER A 1 81 ? -4.616 4.713 11.409 1.00 95.44 81 SER A O 1
ATOM 670 N N . ASP A 1 82 ? -2.555 5.571 11.144 1.00 96.31 82 ASP A N 1
ATOM 671 C CA . ASP A 1 82 ? -2.467 6.237 12.441 1.00 96.31 82 ASP A CA 1
ATOM 672 C C . ASP A 1 82 ? -3.507 7.355 12.561 1.00 96.31 82 ASP A C 1
ATOM 674 O O . ASP A 1 82 ? -4.260 7.403 13.533 1.00 96.31 82 ASP A O 1
ATOM 678 N N . TYR A 1 83 ? -3.642 8.195 11.529 1.00 95.06 83 TYR A N 1
ATOM 679 C CA . TYR A 1 83 ? -4.680 9.224 11.492 1.00 95.06 83 TYR A CA 1
ATOM 680 C C . TYR A 1 83 ? -6.082 8.626 11.659 1.00 95.06 83 TYR A C 1
ATOM 682 O O . TYR A 1 83 ? -6.857 9.110 12.480 1.00 95.06 83 TYR A O 1
ATOM 690 N N . VAL A 1 84 ? -6.414 7.557 10.927 1.00 93.25 84 VAL A N 1
ATOM 691 C CA . VAL A 1 84 ? -7.729 6.902 11.027 1.00 93.25 84 VAL A CA 1
ATOM 692 C C . VAL A 1 84 ? -7.955 6.292 12.412 1.00 93.25 84 VAL A C 1
ATOM 694 O O . VAL A 1 84 ? -9.061 6.393 12.928 1.00 93.25 84 VAL A O 1
ATOM 697 N N . LEU A 1 85 ? -6.938 5.697 13.036 1.00 91.88 85 LEU A N 1
ATOM 698 C CA . LEU A 1 85 ? -7.069 5.119 14.378 1.00 91.88 85 LEU A CA 1
ATOM 699 C C . LEU A 1 85 ? -7.278 6.176 15.464 1.00 91.88 85 LEU A C 1
ATOM 701 O O . LEU A 1 85 ? -8.036 5.941 16.398 1.00 91.88 85 LEU A O 1
ATOM 705 N N . ASN A 1 86 ? -6.628 7.333 15.337 1.00 91.00 86 ASN A N 1
ATOM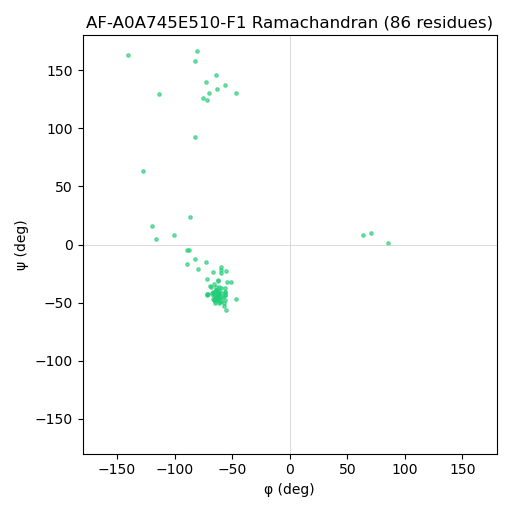 706 C CA . ASN A 1 86 ? -6.688 8.403 16.334 1.00 91.00 86 ASN A CA 1
ATOM 707 C C . ASN A 1 86 ? -7.842 9.399 16.116 1.00 91.00 86 ASN A C 1
ATOM 709 O O . ASN A 1 86 ? -8.018 10.308 16.9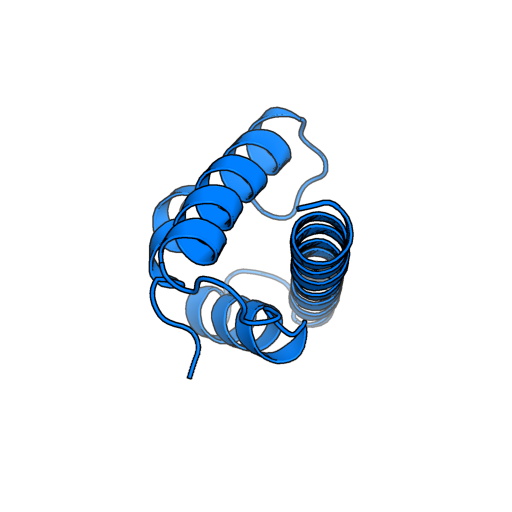25 1.00 91.00 86 ASN A O 1
ATOM 713 N N . THR A 1 87 ? -8.606 9.273 15.026 1.00 85.94 87 THR A N 1
ATOM 714 C CA . THR A 1 87 ? -9.745 10.162 14.709 1.00 85.94 87 THR A CA 1
ATOM 715 C C . THR A 1 87 ? -11.101 9.456 14.679 1.00 85.94 87 THR A C 1
ATOM 717 O O . THR A 1 87 ? -12.102 10.093 14.344 1.00 85.94 87 THR A O 1
ATOM 720 N N . GLN A 1 88 ? -11.139 8.167 15.029 1.00 58.88 88 GLN A N 1
ATOM 721 C CA . GLN A 1 88 ? -12.366 7.379 15.184 1.00 58.88 88 GLN A CA 1
ATOM 722 C C . GLN A 1 88 ? -13.003 7.517 16.566 1.00 58.88 88 GLN A C 1
ATOM 724 O O . GLN A 1 88 ? -12.263 7.683 17.560 1.00 58.88 88 GLN A O 1
#

pLDDT: mean 92.27, std 6.44, range [58.88, 97.62]

Organism: Salmonella enterica (NCBI:txid28901)